Protein AF-A0A522QGP8-F1 (afdb_monomer)

pLDDT: mean 80.01, std 18.76, range [33.91, 97.69]

Secondary structure (DSSP, 8-state):
--EEEEPPPTT-----------S-----------TT-GGG-HHHHHHHHHHHHHHHTSTTS-SS--EEEE-TTS-EEEEESTT-----GGGHHHHHHHHHHHHH-TT-----EEEESS---TTS--SS-EEEE----TT--HHHHHHHHHHHHHTT--

Foldseek 3Di:
DKDKDWQDDPPDPDDDPDDPQPPDPPVPDPPLPPCPPCCNDPVNLVVVLVPVVCVVPPPPDDPPDWDWDAHSVGHTSDTDCPVDDDDCVCVVVVVVVVCCCNVQHPPDDWIWMWIAPDQADPQQDRPDDIDTDGPPHPPDDPVSVVVVVVVSVVSSHD

Structure (mmCIF, N/CA/C/O backbone):
data_AF-A0A522QGP8-F1
#
_entry.id   AF-A0A522QGP8-F1
#
loop_
_atom_site.group_PDB
_atom_site.id
_atom_site.type_symbol
_atom_site.label_atom_id
_atom_site.label_alt_id
_atom_site.label_comp_id
_atom_site.label_asym_id
_atom_site.label_entity_id
_atom_site.label_seq_id
_atom_site.pdbx_PDB_ins_code
_atom_site.Cartn_x
_atom_site.Cartn_y
_atom_site.Cartn_z
_atom_site.occupancy
_atom_site.B_iso_or_equiv
_atom_site.auth_seq_id
_atom_site.auth_comp_id
_atom_site.auth_asym_id
_atom_site.auth_atom_id
_atom_site.pdbx_PDB_model_num
ATOM 1 N N . MET A 1 1 ? -29.419 -5.448 19.542 1.00 40.88 1 MET A N 1
ATOM 2 C CA . MET A 1 1 ? -29.059 -4.161 18.906 1.00 40.88 1 MET A CA 1
ATOM 3 C C . MET A 1 1 ? -27.595 -3.907 19.232 1.00 40.88 1 MET A C 1
ATOM 5 O O . MET A 1 1 ? -27.290 -3.732 20.401 1.00 40.88 1 MET A O 1
ATOM 9 N N . LEU A 1 2 ? -26.689 -4.009 18.253 1.00 43.59 2 LEU A N 1
ATOM 10 C CA . LEU A 1 2 ? -25.253 -3.783 18.469 1.00 43.59 2 LEU A CA 1
ATOM 11 C C . LEU A 1 2 ? -24.997 -2.287 18.675 1.00 43.59 2 LEU A C 1
ATOM 13 O O . LEU A 1 2 ? -25.324 -1.483 17.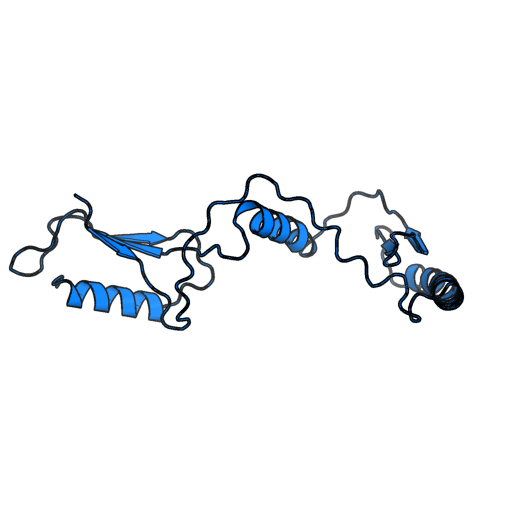802 1.00 43.59 2 LEU A O 1
ATOM 17 N N . VAL A 1 3 ? -24.404 -1.920 19.809 1.00 54.44 3 VAL A N 1
ATOM 18 C CA . VAL A 1 3 ? -23.896 -0.563 20.041 1.00 54.44 3 VAL A CA 1
ATOM 19 C C . VAL A 1 3 ? -22.439 -0.557 19.584 1.00 54.44 3 VAL A C 1
ATOM 21 O O . VAL A 1 3 ? -21.622 -1.326 20.089 1.00 54.44 3 VAL A O 1
ATOM 24 N N . GLY A 1 4 ? -22.123 0.248 18.568 1.00 47.12 4 GLY A N 1
ATOM 25 C CA . GLY A 1 4 ? -20.799 0.273 17.947 1.00 47.12 4 GLY A CA 1
ATOM 26 C C . GLY A 1 4 ? -20.123 1.629 18.081 1.00 47.12 4 GLY A C 1
ATOM 27 O O . GLY A 1 4 ? -20.712 2.655 17.741 1.00 47.12 4 GLY A O 1
ATOM 28 N N . PHE A 1 5 ? -18.862 1.623 18.506 1.00 49.91 5 PHE A N 1
ATOM 29 C CA . PHE A 1 5 ? -17.992 2.795 18.491 1.00 49.91 5 PHE A CA 1
ATOM 30 C C . PHE A 1 5 ? -16.934 2.620 17.397 1.00 49.91 5 PHE A C 1
ATOM 32 O O . PHE A 1 5 ? -16.242 1.601 17.329 1.00 49.91 5 PHE A O 1
ATOM 39 N N . ALA A 1 6 ? -16.802 3.608 16.512 1.00 51.88 6 ALA A N 1
ATOM 40 C CA . ALA A 1 6 ? -15.679 3.670 15.582 1.00 51.88 6 ALA A CA 1
ATOM 41 C C . ALA A 1 6 ? -14.478 4.298 16.294 1.00 51.88 6 ALA A C 1
ATOM 43 O O . ALA A 1 6 ? -14.598 5.397 16.844 1.00 51.88 6 ALA A O 1
ATOM 44 N N . LEU A 1 7 ? -13.325 3.628 16.266 1.00 50.38 7 LEU A N 1
ATOM 45 C CA . LEU A 1 7 ? -12.090 4.222 16.761 1.00 50.38 7 LEU A CA 1
ATOM 46 C C . LEU A 1 7 ? -11.641 5.296 15.776 1.00 50.38 7 LEU A C 1
ATOM 48 O O . LEU A 1 7 ? -11.506 5.049 14.576 1.00 50.38 7 LEU A O 1
ATOM 52 N N . ARG A 1 8 ? -11.476 6.521 16.281 1.00 51.91 8 ARG A N 1
ATOM 53 C CA . ARG A 1 8 ? -10.887 7.627 15.527 1.00 51.91 8 ARG A CA 1
ATOM 54 C C . ARG A 1 8 ? -9.412 7.714 15.875 1.00 51.91 8 ARG A C 1
ATOM 56 O O . ARG A 1 8 ? -9.079 7.856 17.047 1.00 51.91 8 ARG A O 1
ATOM 63 N N . HIS A 1 9 ? -8.576 7.704 14.840 1.00 44.34 9 HIS A N 1
ATOM 64 C CA . HIS A 1 9 ? -7.145 7.986 14.930 1.00 44.34 9 HIS A CA 1
ATOM 65 C C . HIS A 1 9 ? -6.884 9.258 15.738 1.00 44.34 9 HIS A C 1
ATOM 67 O O . HIS A 1 9 ? -7.394 10.332 15.405 1.00 44.34 9 HIS A O 1
ATOM 73 N N . VAL A 1 10 ? -6.055 9.140 16.775 1.00 46.12 10 VAL A N 1
ATOM 74 C CA . VAL A 1 10 ? -5.739 10.242 17.702 1.00 46.12 10 VAL A CA 1
ATOM 75 C C . VAL A 1 10 ? -4.913 11.347 17.019 1.00 46.12 10 VAL A C 1
ATOM 77 O O . VAL A 1 10 ? -4.910 12.489 17.475 1.00 46.12 10 VAL A O 1
ATOM 80 N N . ARG A 1 11 ? -4.254 11.053 15.884 1.00 43.62 11 ARG A N 1
ATOM 81 C CA . ARG A 1 11 ? -3.288 11.971 15.247 1.00 43.62 11 ARG A CA 1
ATOM 82 C C . ARG A 1 11 ? -3.790 12.793 14.054 1.00 43.62 11 ARG A C 1
ATOM 84 O O . ARG A 1 11 ? -3.134 13.773 13.718 1.00 43.62 11 ARG A O 1
ATOM 91 N N . HIS A 1 12 ? -4.940 12.493 13.438 1.00 40.22 12 HIS A N 1
ATOM 92 C CA . HIS A 1 12 ? -5.399 13.245 12.254 1.00 40.22 12 HIS A CA 1
ATOM 93 C C . HIS A 1 12 ? -6.906 13.553 12.266 1.00 40.22 12 HIS A C 1
ATOM 95 O O . HIS A 1 12 ? -7.758 12.678 12.119 1.00 40.22 12 HIS A O 1
ATOM 101 N N . ARG A 1 13 ? -7.249 14.845 12.397 1.00 43.69 13 ARG A N 1
ATOM 102 C CA . ARG A 1 13 ? -8.627 15.367 12.353 1.00 43.69 13 ARG A CA 1
ATOM 103 C C . ARG A 1 13 ? -9.141 15.559 10.922 1.00 43.69 13 ARG A C 1
ATOM 105 O O . ARG A 1 13 ? -9.332 16.702 10.535 1.00 43.69 13 ARG A O 1
ATOM 112 N N . HIS A 1 14 ? -9.446 14.529 10.137 1.00 40.59 14 HIS A N 1
ATOM 113 C CA . HIS A 1 14 ? -10.096 14.757 8.829 1.00 40.59 14 HIS A CA 1
ATOM 114 C C . HIS A 1 14 ? -11.329 13.868 8.649 1.00 40.59 14 HIS A C 1
ATOM 116 O O . HIS A 1 14 ? -11.250 12.750 8.154 1.00 40.59 14 HIS A O 1
ATOM 122 N N . ALA A 1 15 ? -12.488 14.388 9.068 1.00 33.91 15 ALA A N 1
ATOM 123 C CA . ALA A 1 15 ? -13.775 13.884 8.608 1.00 33.91 15 ALA A CA 1
ATOM 124 C C . ALA A 1 15 ? -14.012 14.441 7.199 1.00 33.91 15 ALA A C 1
ATOM 126 O O . ALA A 1 15 ? -14.402 15.595 7.050 1.00 33.91 15 ALA A O 1
ATOM 127 N N . VAL A 1 16 ? -13.734 13.635 6.177 1.00 39.84 16 VAL A N 1
ATOM 128 C CA . VAL A 1 16 ? -14.208 13.901 4.817 1.00 39.84 16 VAL A CA 1
ATOM 129 C C . VAL A 1 16 ? -15.464 13.048 4.625 1.00 39.84 16 VAL A C 1
ATOM 131 O O . VAL A 1 16 ? -15.397 11.840 4.866 1.00 39.84 16 VAL A O 1
ATOM 134 N N . PRO A 1 17 ? -16.624 13.630 4.274 1.00 34.56 17 PRO A N 1
ATOM 135 C CA . PRO A 1 17 ? -17.811 12.842 3.973 1.00 34.56 17 PRO A CA 1
ATOM 136 C C . PRO A 1 17 ? -17.529 11.925 2.778 1.00 34.56 17 PRO A C 1
ATOM 138 O O . PRO A 1 17 ? -16.937 12.352 1.785 1.00 34.56 17 PRO A O 1
ATOM 141 N N . ALA A 1 18 ? -17.954 10.665 2.880 1.00 37.16 18 ALA A N 1
ATOM 142 C CA . ALA A 1 18 ? -17.873 9.710 1.785 1.00 37.16 18 ALA A CA 1
ATOM 143 C C . ALA A 1 18 ? -18.659 10.255 0.581 1.00 37.16 18 ALA A C 1
ATOM 145 O O . ALA A 1 18 ? -19.879 10.404 0.645 1.00 37.16 18 ALA A O 1
ATOM 146 N N . ARG A 1 19 ? -17.960 10.587 -0.511 1.00 35.09 19 ARG A N 1
ATOM 147 C CA . ARG A 1 19 ? -18.600 10.834 -1.808 1.00 35.09 19 ARG A CA 1
ATOM 148 C C . ARG A 1 19 ? -18.910 9.476 -2.443 1.00 35.09 19 ARG A C 1
ATOM 150 O O . ARG A 1 19 ? -18.094 8.564 -2.307 1.00 35.09 19 ARG A O 1
ATOM 157 N N . PRO A 1 20 ? -20.056 9.319 -3.125 1.00 38.31 20 PRO A N 1
ATOM 158 C CA . PRO A 1 20 ? -20.323 8.108 -3.888 1.00 38.31 20 PRO A CA 1
ATOM 159 C C . PRO A 1 20 ? -19.196 7.895 -4.902 1.00 38.31 20 PRO A C 1
ATOM 161 O O . PRO A 1 20 ? -18.722 8.854 -5.517 1.00 38.31 20 PRO A O 1
ATOM 164 N N . ALA A 1 21 ? -18.765 6.642 -5.052 1.00 44.94 21 ALA A N 1
ATOM 165 C CA . ALA A 1 21 ? -17.830 6.250 -6.093 1.00 44.94 21 ALA A CA 1
ATOM 166 C C . ALA A 1 21 ? -18.429 6.663 -7.443 1.00 44.94 21 ALA A C 1
ATOM 168 O O . ALA A 1 21 ? -19.476 6.154 -7.846 1.00 44.94 21 ALA A O 1
ATOM 169 N N . ALA A 1 22 ? -17.808 7.634 -8.111 1.00 47.16 22 ALA A N 1
ATOM 170 C CA . ALA A 1 22 ? -18.202 7.997 -9.459 1.00 47.16 22 ALA A CA 1
ATOM 171 C C . ALA A 1 22 ? -17.976 6.770 -10.352 1.00 47.16 22 ALA A C 1
ATOM 173 O O . ALA A 1 22 ? -16.844 6.328 -10.550 1.00 47.16 22 ALA A O 1
ATOM 174 N N . ALA A 1 23 ? -19.068 6.194 -10.854 1.00 45.84 23 ALA A N 1
ATOM 175 C CA . ALA A 1 23 ? -19.027 5.174 -11.885 1.00 45.84 23 ALA A CA 1
ATOM 176 C C . ALA A 1 23 ? -18.465 5.820 -13.157 1.00 45.84 23 ALA A C 1
ATOM 178 O O . ALA A 1 23 ? -19.153 6.578 -13.836 1.00 45.84 23 ALA A O 1
ATOM 179 N N . GLY A 1 24 ? -17.185 5.570 -13.424 1.00 45.25 24 GLY A N 1
ATOM 180 C CA . GLY A 1 24 ? -16.480 6.113 -14.579 1.00 45.25 24 GLY A CA 1
ATOM 181 C C . GLY A 1 24 ? -15.141 6.717 -14.193 1.00 45.25 24 GLY A C 1
ATOM 182 O O . GLY A 1 24 ? -14.954 7.928 -14.267 1.00 45.25 24 GLY A O 1
ATOM 183 N N . PHE A 1 25 ? -14.179 5.875 -13.819 1.00 48.62 25 PHE A N 1
ATOM 184 C CA . PHE A 1 25 ? -12.790 6.306 -13.837 1.00 48.62 25 PHE A CA 1
ATOM 185 C C . PHE A 1 25 ? -12.310 6.240 -15.281 1.00 48.62 25 PHE A C 1
ATOM 187 O O . PHE A 1 25 ? -11.822 5.215 -15.754 1.00 48.62 25 PHE A O 1
ATOM 194 N N . ALA A 1 26 ? -12.445 7.360 -15.994 1.00 45.06 26 ALA A N 1
ATOM 195 C CA . ALA A 1 26 ? -11.478 7.638 -17.036 1.00 45.06 26 ALA A CA 1
ATOM 196 C C . ALA A 1 26 ? -10.115 7.561 -16.345 1.00 45.06 26 ALA A C 1
ATOM 198 O O . ALA A 1 26 ? -9.884 8.274 -15.364 1.00 45.06 26 ALA A O 1
ATOM 199 N N . LEU A 1 27 ? -9.234 6.672 -16.808 1.00 44.88 27 LEU A N 1
ATOM 200 C CA . LEU A 1 27 ? -7.813 6.827 -16.548 1.00 44.88 27 LEU A CA 1
ATOM 201 C C . LEU A 1 27 ? -7.485 8.217 -17.086 1.00 44.88 27 LEU A C 1
ATOM 203 O O . LEU A 1 27 ? -7.285 8.376 -18.290 1.00 44.88 27 LEU A O 1
ATOM 207 N N . ALA A 1 28 ? -7.526 9.238 -16.222 1.00 41.62 28 ALA A N 1
ATOM 208 C CA . ALA A 1 28 ? -6.930 10.518 -16.532 1.00 41.62 28 ALA A CA 1
ATOM 209 C C . ALA A 1 28 ? -5.537 10.133 -17.023 1.00 41.62 28 ALA A C 1
ATOM 211 O O . ALA A 1 28 ? -4.844 9.411 -16.292 1.00 41.62 28 ALA A O 1
ATOM 212 N N . PRO A 1 29 ? -5.213 10.423 -18.297 1.00 44.16 29 PRO A N 1
ATOM 213 C CA . PRO A 1 29 ? -4.054 9.840 -18.938 1.00 44.16 29 PRO A CA 1
ATOM 214 C C . PRO A 1 29 ? -2.895 10.093 -17.996 1.00 44.16 29 PRO A C 1
ATOM 216 O O . PRO A 1 29 ? -2.719 11.239 -17.574 1.00 44.16 29 PRO A O 1
ATOM 219 N N . TYR A 1 30 ? -2.211 9.006 -17.608 1.00 51.84 30 TYR A N 1
ATOM 220 C CA . TYR A 1 30 ? -0.919 9.018 -16.925 1.00 51.84 30 TYR A CA 1
ATOM 221 C C . TYR A 1 30 ? -0.265 10.352 -17.213 1.00 51.84 30 TYR A C 1
ATOM 223 O O . TYR A 1 30 ? -0.095 10.607 -18.406 1.00 51.84 30 TYR A O 1
ATOM 231 N N . VAL A 1 31 ? -0.056 11.207 -16.195 1.00 48.00 31 VAL A N 1
ATOM 232 C CA . VAL A 1 31 ? 0.387 12.597 -16.386 1.00 48.00 31 VAL A CA 1
ATOM 233 C C . VAL A 1 31 ? 1.497 12.565 -17.421 1.00 48.00 31 VAL A C 1
ATOM 235 O O . VAL A 1 31 ? 2.628 12.184 -17.117 1.00 48.00 31 VAL A O 1
ATOM 238 N N . ARG A 1 32 ? 1.150 12.862 -18.680 1.00 55.81 32 ARG A N 1
ATOM 239 C CA . ARG A 1 32 ? 2.134 12.904 -19.743 1.00 55.81 32 ARG A CA 1
ATOM 240 C C . ARG A 1 32 ? 2.912 14.125 -19.347 1.00 55.81 32 ARG A C 1
ATOM 242 O O . ARG A 1 32 ? 2.366 15.229 -19.383 1.00 55.81 32 ARG A O 1
ATOM 249 N N . GLY A 1 33 ? 4.126 13.906 -18.839 1.00 60.19 33 GLY A N 1
ATOM 250 C CA . GLY A 1 33 ? 5.041 14.999 -18.554 1.00 60.19 33 GLY A CA 1
ATOM 251 C C . GLY A 1 33 ? 4.980 15.942 -19.745 1.00 60.19 33 GLY A C 1
ATOM 252 O O . GLY A 1 33 ? 4.899 15.457 -20.875 1.00 60.19 33 GLY A O 1
ATOM 253 N N . ASN A 1 34 ? 4.883 17.245 -19.479 1.00 70.31 34 ASN A N 1
ATOM 254 C CA . ASN A 1 34 ? 4.629 18.243 -20.509 1.00 70.31 34 ASN A CA 1
ATOM 255 C C . ASN A 1 34 ? 5.521 17.951 -21.724 1.00 70.31 34 ASN A C 1
ATOM 257 O O . ASN A 1 34 ? 6.738 18.101 -21.651 1.00 70.31 34 ASN A O 1
ATOM 261 N N . VAL A 1 35 ? 4.919 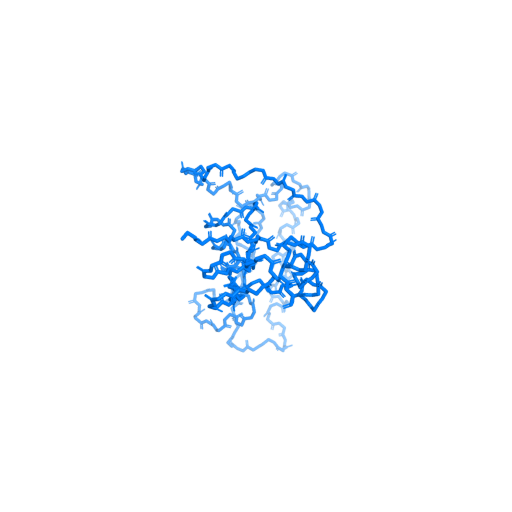17.470 -22.814 1.00 68.31 35 VAL A N 1
ATOM 262 C CA . VAL A 1 35 ? 5.664 17.032 -24.004 1.00 68.31 35 VAL A CA 1
ATOM 263 C C . VAL A 1 35 ? 6.362 18.207 -24.688 1.00 68.31 35 VAL A C 1
ATOM 265 O O . VAL A 1 35 ? 7.280 18.001 -25.473 1.00 68.31 35 VAL A O 1
ATOM 268 N N . SER A 1 36 ? 5.950 19.427 -24.340 1.00 72.88 36 SER A N 1
ATOM 269 C CA . SER A 1 36 ? 6.542 20.689 -24.765 1.00 72.88 36 SER A CA 1
ATOM 270 C C . SER A 1 36 ? 7.612 21.210 -23.796 1.00 72.88 36 SER A C 1
ATOM 272 O O . SER A 1 36 ? 8.129 22.304 -24.004 1.00 72.88 36 SER A O 1
ATOM 274 N N . ASP A 1 37 ? 7.942 20.484 -22.721 1.00 81.12 37 ASP A N 1
ATOM 275 C CA . ASP A 1 37 ? 9.036 20.859 -21.820 1.00 81.12 37 ASP A CA 1
ATOM 276 C C . ASP A 1 37 ? 10.381 20.739 -22.571 1.00 81.12 37 ASP A C 1
ATOM 278 O O . ASP A 1 37 ? 10.690 19.664 -23.097 1.00 81.12 37 ASP A O 1
ATOM 282 N N . PRO A 1 38 ? 11.203 21.809 -22.624 1.00 79.81 38 PRO A N 1
ATOM 283 C CA . PRO A 1 38 ? 12.476 21.824 -23.351 1.00 79.81 38 PRO A CA 1
ATOM 284 C C . PRO A 1 38 ? 13.450 20.709 -22.949 1.00 79.81 38 PRO A C 1
ATOM 286 O O . PRO A 1 38 ? 14.294 20.308 -23.757 1.00 79.81 38 PRO A O 1
ATOM 289 N N . ARG A 1 39 ? 13.317 20.161 -21.731 1.00 80.31 39 ARG A N 1
ATOM 290 C CA . ARG A 1 39 ? 14.096 19.003 -21.262 1.00 80.31 39 ARG A CA 1
ATOM 291 C C . ARG A 1 39 ? 13.858 17.744 -22.101 1.00 80.31 39 ARG A C 1
ATOM 293 O O . ARG A 1 39 ? 14.716 16.869 -22.127 1.00 80.31 39 ARG A O 1
ATOM 300 N N . TRP A 1 40 ? 12.735 17.666 -22.813 1.00 83.38 40 TRP A N 1
ATOM 301 C CA . TRP A 1 40 ? 12.375 16.563 -23.709 1.00 83.38 40 TRP A CA 1
ATOM 302 C C . TRP A 1 40 ? 12.500 16.938 -25.192 1.00 83.38 40 TRP A C 1
ATOM 304 O O . TRP A 1 40 ? 11.868 16.309 -26.040 1.00 83.38 40 TRP A O 1
ATOM 314 N N . SER A 1 41 ? 13.312 17.951 -25.525 1.00 86.69 41 SER A N 1
ATOM 315 C CA . SER A 1 41 ? 13.569 18.336 -26.918 1.00 86.69 41 SER A CA 1
ATOM 316 C C . SER A 1 41 ? 14.096 17.159 -27.761 1.00 86.69 41 SER A C 1
ATOM 318 O O . SER A 1 41 ? 14.746 16.252 -27.226 1.00 86.69 41 SER A O 1
ATOM 320 N N . PRO A 1 42 ? 13.896 17.164 -29.094 1.00 86.25 42 PRO A N 1
ATOM 321 C CA . PRO A 1 42 ? 14.425 16.116 -29.970 1.00 86.25 42 PRO A CA 1
ATOM 322 C C . PRO A 1 42 ? 15.931 15.870 -29.797 1.00 86.25 42 PRO A C 1
ATOM 324 O O . PRO A 1 42 ? 16.372 14.719 -29.806 1.00 86.25 42 PRO A O 1
ATOM 327 N N . ALA A 1 43 ? 16.706 16.937 -29.573 1.00 88.94 43 ALA A N 1
ATOM 328 C CA . ALA A 1 43 ? 18.136 16.858 -29.293 1.00 88.94 43 ALA A CA 1
ATOM 329 C C . ALA A 1 43 ? 18.423 16.141 -27.962 1.00 88.94 43 ALA A C 1
ATOM 331 O O . ALA A 1 43 ? 19.237 15.218 -27.935 1.00 88.94 43 ALA A O 1
ATOM 332 N N . ALA A 1 44 ? 17.708 16.491 -26.885 1.00 87.38 44 ALA A N 1
ATOM 333 C CA . ALA A 1 44 ? 17.845 15.836 -25.583 1.00 87.38 44 ALA A CA 1
ATOM 334 C C . ALA A 1 44 ? 17.471 14.345 -25.643 1.00 87.38 44 ALA A C 1
ATOM 336 O O . ALA A 1 44 ? 18.200 13.499 -25.128 1.00 87.38 44 ALA A O 1
ATOM 337 N N . LEU A 1 45 ? 16.384 13.991 -26.340 1.00 86.69 45 LEU A N 1
ATOM 338 C CA . LEU A 1 45 ? 15.994 12.590 -26.541 1.00 86.69 45 LEU A CA 1
ATOM 339 C C . LEU A 1 45 ? 17.024 11.818 -27.378 1.00 86.69 45 LEU A C 1
ATOM 341 O O . LEU A 1 45 ? 17.274 10.641 -27.117 1.00 86.69 45 LEU A O 1
ATOM 345 N N . SER A 1 46 ? 17.635 12.465 -28.375 1.00 87.12 46 SER A N 1
ATOM 346 C CA . SER A 1 46 ? 18.712 11.870 -29.174 1.00 87.12 46 SER A CA 1
ATOM 347 C C . SER A 1 46 ? 19.957 11.599 -28.334 1.00 87.12 46 SER A C 1
ATOM 349 O O . SER A 1 46 ? 20.523 10.509 -28.405 1.00 87.12 46 SER A O 1
ATOM 351 N N . GLN A 1 47 ? 20.346 12.557 -27.491 1.00 88.81 47 GLN A N 1
ATOM 352 C CA . GLN A 1 47 ? 21.457 12.391 -26.561 1.00 88.81 47 GLN A CA 1
ATOM 353 C C . GLN A 1 47 ? 21.171 11.282 -25.540 1.00 88.81 47 GLN A C 1
ATOM 355 O O . GLN A 1 47 ? 22.023 10.426 -25.313 1.00 88.81 47 GLN A O 1
ATOM 360 N N . ALA A 1 48 ? 19.957 11.233 -24.982 1.00 87.62 48 ALA A N 1
ATOM 361 C CA . ALA A 1 48 ? 19.544 10.175 -24.066 1.00 87.62 48 ALA A CA 1
ATOM 362 C C . ALA A 1 48 ? 19.664 8.787 -24.715 1.00 87.62 48 ALA A C 1
ATOM 364 O O . ALA A 1 48 ? 20.282 7.900 -24.134 1.00 87.62 48 ALA A O 1
ATOM 365 N N . ARG A 1 49 ? 19.159 8.601 -25.945 1.00 86.19 49 ARG A N 1
ATOM 366 C CA . ARG A 1 49 ? 19.295 7.328 -26.682 1.00 86.19 49 ARG A CA 1
ATOM 367 C C . ARG A 1 49 ? 20.750 6.882 -26.827 1.00 86.19 49 ARG A C 1
ATOM 369 O O . ARG A 1 49 ? 21.041 5.708 -26.609 1.00 86.19 49 ARG A O 1
ATOM 376 N N . ALA A 1 50 ? 21.652 7.810 -27.147 1.00 88.75 50 ALA A N 1
ATOM 377 C CA . ALA A 1 50 ? 23.076 7.512 -27.291 1.00 88.75 50 ALA A CA 1
ATOM 378 C C . ALA A 1 50 ? 23.728 7.060 -25.970 1.00 88.75 50 ALA A C 1
ATOM 380 O O . ALA A 1 50 ? 24.631 6.226 -25.987 1.00 88.75 50 ALA A O 1
ATOM 381 N N . LEU A 1 51 ? 23.257 7.572 -24.828 1.00 90.38 51 LEU A N 1
ATOM 382 C CA . LEU A 1 51 ? 23.811 7.264 -23.505 1.00 90.38 51 LEU A CA 1
ATOM 383 C C . LEU A 1 51 ? 23.187 6.026 -22.844 1.00 90.38 51 LEU A C 1
ATOM 385 O O . LEU A 1 51 ? 23.862 5.345 -22.074 1.00 90.38 51 LEU A O 1
ATOM 389 N N . ILE A 1 52 ? 21.920 5.705 -23.132 1.00 90.31 52 ILE A N 1
ATOM 390 C CA . ILE A 1 52 ? 21.215 4.602 -22.458 1.00 90.31 52 ILE A CA 1
ATOM 391 C C . ILE A 1 52 ? 21.831 3.245 -22.806 1.00 90.31 52 ILE A C 1
ATOM 393 O O . ILE A 1 52 ? 22.054 2.439 -21.906 1.00 90.31 52 ILE A O 1
ATOM 397 N N . ALA A 1 53 ? 22.115 2.974 -24.084 1.00 85.12 53 ALA A N 1
ATOM 398 C CA . ALA A 1 53 ? 22.586 1.652 -24.498 1.00 85.12 53 ALA A CA 1
ATOM 399 C C . ALA A 1 53 ? 23.939 1.256 -23.864 1.00 85.12 53 ALA A C 1
ATOM 401 O O . ALA A 1 53 ? 24.032 0.131 -23.368 1.00 85.12 53 ALA A O 1
ATOM 402 N N . PRO A 1 54 ? 24.964 2.130 -23.800 1.00 87.88 54 PRO A N 1
ATOM 403 C CA . PRO A 1 54 ? 26.196 1.840 -23.065 1.00 87.88 54 PRO A CA 1
ATOM 404 C C . PRO A 1 54 ? 25.968 1.553 -21.577 1.00 87.88 54 PRO A C 1
ATOM 406 O O . PRO A 1 54 ? 26.557 0.618 -21.047 1.00 87.88 54 PRO A O 1
ATOM 409 N N . LEU A 1 55 ? 25.086 2.305 -20.908 1.00 85.38 55 LEU A N 1
ATOM 410 C CA . LEU A 1 55 ? 24.783 2.112 -19.484 1.00 85.38 55 LEU A CA 1
ATOM 411 C C . LEU A 1 55 ? 24.009 0.812 -19.227 1.00 85.38 55 LEU A C 1
ATOM 413 O O . LEU A 1 55 ? 24.334 0.057 -18.315 1.00 85.38 55 LEU A O 1
ATOM 417 N N . ALA A 1 56 ? 23.003 0.523 -20.052 1.00 83.75 56 ALA A N 1
ATOM 418 C CA . ALA A 1 56 ? 22.162 -0.668 -19.939 1.00 83.75 56 ALA A CA 1
ATOM 419 C C . ALA A 1 56 ? 22.911 -1.975 -20.255 1.00 83.75 56 ALA A C 1
ATOM 421 O O . ALA A 1 56 ? 22.499 -3.052 -19.808 1.00 83.75 56 ALA A O 1
ATOM 422 N N . ASN A 1 57 ? 24.003 -1.873 -21.017 1.00 81.12 57 ASN A N 1
ATOM 423 C CA . ASN A 1 57 ? 24.882 -2.980 -21.384 1.00 81.12 57 ASN A CA 1
ATOM 424 C C . ASN A 1 57 ? 26.225 -2.968 -20.632 1.00 81.12 57 ASN A C 1
ATOM 426 O O . ASN A 1 57 ? 27.065 -3.830 -20.898 1.00 81.12 57 ASN A O 1
ATOM 430 N N . ALA A 1 58 ? 26.450 -2.019 -19.717 1.00 81.00 58 ALA A N 1
ATOM 431 C CA . ALA A 1 58 ? 27.672 -1.970 -18.925 1.00 81.00 58 ALA A CA 1
ATOM 432 C C . ALA A 1 58 ? 27.832 -3.263 -18.106 1.00 81.00 58 ALA A C 1
ATOM 434 O O . ALA A 1 58 ? 26.853 -3.867 -17.651 1.00 81.00 58 ALA A O 1
ATOM 435 N N . GLY A 1 59 ? 29.082 -3.699 -17.923 1.00 75.12 59 GLY A N 1
ATOM 436 C CA . GLY A 1 59 ? 29.394 -4.880 -17.120 1.00 75.12 59 GLY A CA 1
ATOM 437 C C . GLY A 1 59 ? 28.792 -4.758 -15.716 1.00 75.12 59 GLY A C 1
ATOM 438 O O . GLY A 1 59 ? 29.007 -3.759 -15.039 1.00 75.12 59 GLY A O 1
ATOM 439 N N . GLY A 1 60 ? 28.014 -5.762 -15.297 1.00 74.12 60 GLY A N 1
ATOM 440 C CA . GLY A 1 60 ? 27.372 -5.809 -13.975 1.00 74.12 60 GLY A CA 1
ATOM 441 C C . GLY A 1 60 ? 25.858 -6.039 -13.999 1.00 74.12 60 GLY A C 1
ATOM 442 O O . GLY A 1 60 ? 25.306 -6.534 -13.020 1.00 74.12 60 GLY A O 1
ATOM 443 N N . MET A 1 61 ? 25.177 -5.769 -15.117 1.00 76.44 61 MET A N 1
ATOM 444 C CA . MET A 1 61 ? 23.757 -6.113 -15.267 1.00 76.44 61 MET A CA 1
ATOM 445 C C . MET A 1 61 ? 23.570 -7.627 -15.491 1.00 76.44 61 MET A C 1
ATOM 447 O O . MET A 1 61 ? 24.172 -8.187 -16.414 1.00 76.44 61 MET A O 1
ATOM 451 N N . PRO A 1 62 ? 22.699 -8.313 -14.723 1.00 80.94 62 PRO A N 1
ATOM 452 C CA . PRO A 1 62 ? 22.383 -9.716 -14.967 1.00 80.94 62 PRO A CA 1
ATOM 453 C C . PRO A 1 62 ? 21.867 -9.959 -16.391 1.00 80.94 62 PRO A C 1
ATOM 455 O O . PRO A 1 62 ? 21.148 -9.146 -16.978 1.00 80.94 62 PRO A O 1
ATOM 458 N N . ARG A 1 63 ? 22.169 -11.133 -16.959 1.00 76.50 63 ARG A N 1
ATOM 459 C CA . ARG A 1 63 ? 21.651 -11.521 -18.286 1.00 76.50 63 ARG A CA 1
ATOM 460 C C . ARG A 1 63 ? 20.117 -11.566 -18.325 1.00 76.50 63 ARG A C 1
ATOM 462 O O . ARG A 1 63 ? 19.530 -11.190 -19.337 1.00 76.50 63 ARG A O 1
ATOM 469 N N . LYS A 1 64 ? 19.486 -11.957 -17.212 1.00 84.62 64 LYS A N 1
ATOM 470 C CA . LYS A 1 64 ? 18.029 -11.965 -17.000 1.00 84.62 64 LYS A CA 1
ATOM 471 C C . LYS A 1 64 ? 17.533 -10.628 -16.430 1.00 84.62 64 LYS A C 1
ATOM 473 O O . LYS A 1 64 ? 17.003 -10.583 -15.326 1.00 84.62 64 LYS A O 1
ATOM 478 N N . SER A 1 65 ? 17.737 -9.539 -17.162 1.00 88.31 65 SER A N 1
ATOM 479 C CA . SER A 1 65 ? 17.199 -8.216 -16.823 1.00 88.31 65 SER A CA 1
ATOM 480 C C . SER A 1 65 ? 16.298 -7.711 -17.944 1.00 88.31 65 SER A C 1
ATOM 482 O O . SER A 1 65 ? 16.659 -7.847 -19.115 1.00 88.31 65 SER A O 1
ATOM 484 N N . GLY A 1 66 ? 15.168 -7.111 -17.580 1.00 91.06 66 GLY A N 1
ATOM 485 C CA . GLY A 1 66 ? 14.275 -6.380 -18.477 1.00 91.06 66 GLY A CA 1
ATOM 486 C C . GLY A 1 66 ? 14.464 -4.883 -18.266 1.00 91.06 66 GLY A C 1
ATOM 487 O O . GLY A 1 66 ? 14.451 -4.424 -17.126 1.00 91.06 66 GLY A O 1
ATOM 488 N N . ILE A 1 67 ? 14.689 -4.135 -19.342 1.00 91.56 67 ILE A N 1
ATOM 489 C CA . ILE A 1 67 ? 14.901 -2.686 -19.305 1.00 91.56 67 ILE A CA 1
ATOM 490 C C . ILE A 1 67 ? 14.011 -2.067 -20.372 1.00 91.56 67 ILE A C 1
ATOM 492 O O . ILE A 1 67 ? 14.073 -2.473 -21.529 1.00 91.56 67 ILE A O 1
ATOM 496 N N . VAL A 1 68 ? 13.215 -1.075 -19.986 1.00 92.81 68 VAL A N 1
ATOM 497 C CA . VAL A 1 68 ? 12.464 -0.215 -20.904 1.00 92.81 68 VAL A CA 1
ATOM 498 C C . VAL A 1 68 ? 12.657 1.218 -20.437 1.00 92.81 68 VAL A C 1
ATOM 500 O O . VAL A 1 68 ? 12.428 1.528 -19.269 1.00 92.81 68 VAL A O 1
ATOM 503 N N . VAL A 1 69 ? 13.089 2.091 -21.343 1.00 91.00 69 VAL A N 1
ATOM 504 C CA . VAL A 1 69 ? 13.186 3.533 -21.099 1.00 91.00 69 VAL A CA 1
ATOM 505 C C . VAL A 1 69 ? 12.267 4.233 -22.083 1.00 91.00 69 VAL A C 1
ATOM 507 O O . VAL A 1 69 ? 12.380 4.028 -23.290 1.00 91.00 69 VAL A O 1
ATOM 510 N N . MET A 1 70 ? 11.357 5.057 -21.572 1.00 88.81 70 MET A N 1
ATOM 511 C CA . MET A 1 70 ? 10.317 5.719 -22.354 1.00 88.81 70 MET A CA 1
ATOM 512 C C . MET A 1 70 ? 10.304 7.219 -22.056 1.00 88.81 70 MET A C 1
ATOM 514 O O . MET A 1 70 ? 10.463 7.634 -20.909 1.00 88.81 70 MET A O 1
ATOM 518 N N . ALA A 1 71 ? 10.119 8.033 -23.092 1.00 84.69 71 ALA A N 1
ATOM 519 C CA . ALA A 1 71 ? 9.911 9.469 -22.971 1.00 84.69 71 ALA A CA 1
ATOM 520 C C . ALA A 1 71 ? 8.470 9.792 -22.520 1.00 84.69 71 ALA A C 1
ATOM 522 O O . ALA A 1 71 ? 7.567 8.974 -22.706 1.00 84.69 71 ALA A O 1
ATOM 523 N N . PRO A 1 72 ? 8.192 11.000 -21.991 1.00 80.88 72 PRO A N 1
ATOM 524 C CA . PRO A 1 72 ? 6.847 11.364 -21.523 1.00 80.88 72 PRO A CA 1
ATOM 525 C C . PRO A 1 72 ? 5.752 11.334 -22.597 1.00 80.88 72 PRO A C 1
ATOM 527 O O . PRO A 1 72 ? 4.572 11.203 -22.279 1.00 80.88 72 PRO A O 1
ATOM 530 N N . ASN A 1 73 ? 6.132 11.445 -23.872 1.00 78.44 73 ASN A N 1
ATOM 531 C CA . ASN A 1 73 ? 5.223 11.312 -25.011 1.00 78.44 73 ASN A CA 1
ATOM 532 C C . ASN A 1 73 ? 4.879 9.846 -25.353 1.00 78.44 73 ASN A C 1
ATOM 534 O O . ASN A 1 73 ? 4.073 9.617 -26.252 1.00 78.44 73 ASN A O 1
ATOM 538 N N . GLY A 1 74 ? 5.462 8.868 -24.652 1.00 82.88 74 GLY A N 1
ATOM 539 C CA . GLY A 1 74 ? 5.280 7.436 -24.894 1.00 82.88 74 GLY A CA 1
ATOM 540 C C . GLY A 1 74 ? 6.315 6.813 -25.837 1.00 82.88 74 GLY A C 1
ATOM 541 O O . GLY A 1 74 ? 6.286 5.605 -26.060 1.00 82.88 74 GLY A O 1
ATOM 542 N N . GLN A 1 75 ? 7.244 7.598 -26.393 1.00 84.75 75 GLN A N 1
ATOM 543 C CA . GLN A 1 75 ? 8.281 7.073 -27.278 1.00 84.75 75 GLN A CA 1
ATOM 544 C C . GLN A 1 75 ? 9.263 6.196 -26.494 1.00 84.75 75 GLN A C 1
ATOM 546 O O . GLN A 1 75 ? 9.914 6.668 -25.560 1.00 84.75 75 GLN A O 1
ATOM 551 N N . VAL A 1 76 ? 9.428 4.939 -26.908 1.00 89.38 76 VAL A N 1
ATOM 552 C CA . VAL A 1 76 ? 10.481 4.062 -26.381 1.00 89.38 76 VAL A CA 1
ATOM 553 C C . VAL A 1 76 ? 11.839 4.565 -26.871 1.00 89.38 76 VAL A C 1
ATOM 555 O O . VAL A 1 76 ? 12.064 4.756 -28.065 1.00 89.38 76 VAL A O 1
ATOM 558 N N . LEU A 1 77 ? 12.741 4.823 -25.929 1.00 89.69 77 LEU A N 1
ATOM 559 C CA . LEU A 1 77 ? 14.111 5.268 -26.182 1.00 89.69 77 LEU A CA 1
ATOM 560 C C . LEU A 1 77 ? 15.092 4.092 -26.180 1.00 89.69 77 LEU A C 1
ATOM 562 O O . LEU A 1 77 ? 16.107 4.147 -26.868 1.00 89.69 77 LEU A O 1
ATOM 566 N N . TYR A 1 78 ? 14.799 3.047 -25.407 1.00 91.25 78 TYR A N 1
ATOM 567 C CA . TYR A 1 78 ? 15.602 1.833 -25.334 1.00 91.25 78 TYR A CA 1
ATOM 568 C C . TYR A 1 78 ? 14.780 0.686 -24.753 1.00 91.25 78 TYR A C 1
ATOM 570 O O . TYR A 1 78 ? 13.989 0.892 -23.829 1.00 91.25 78 TYR A O 1
ATOM 578 N N . GLU A 1 79 ? 15.038 -0.524 -25.237 1.00 92.44 79 GLU A N 1
ATOM 579 C CA . GLU A 1 79 ? 14.466 -1.747 -24.696 1.00 92.44 79 GLU A CA 1
ATOM 580 C C . GLU A 1 79 ? 15.470 -2.905 -24.718 1.00 92.44 79 GLU A C 1
ATOM 582 O O . GLU A 1 79 ? 16.274 -3.054 -25.637 1.00 92.44 79 GLU A O 1
ATOM 587 N N . ARG A 1 80 ? 15.415 -3.746 -23.685 1.00 89.75 80 ARG A N 1
ATOM 588 C CA . ARG A 1 80 ? 16.140 -5.016 -23.594 1.00 89.75 80 ARG A CA 1
ATOM 589 C C . ARG A 1 80 ? 15.270 -6.005 -22.835 1.00 89.75 80 ARG A C 1
ATOM 591 O O . ARG A 1 80 ? 14.895 -5.729 -21.700 1.00 89.75 80 ARG A O 1
ATOM 598 N N . ASN A 1 81 ? 14.969 -7.155 -23.441 1.00 91.94 81 ASN A N 1
ATOM 599 C CA . ASN A 1 81 ? 14.101 -8.192 -22.863 1.00 91.94 81 ASN A CA 1
ATOM 600 C C . ASN A 1 81 ? 12.747 -7.648 -22.348 1.00 91.94 81 ASN A C 1
ATOM 602 O O . ASN A 1 81 ? 12.267 -8.095 -21.308 1.00 91.94 81 ASN A O 1
ATOM 606 N N . ALA A 1 82 ? 12.144 -6.672 -23.037 1.00 92.38 82 ALA A N 1
ATOM 607 C CA . ALA A 1 82 ? 10.947 -5.971 -22.557 1.00 92.38 82 ALA A CA 1
ATOM 608 C C . ALA A 1 82 ? 9.754 -6.906 -22.284 1.00 92.38 82 ALA A C 1
ATOM 610 O O . ALA A 1 82 ? 9.007 -6.691 -21.335 1.00 92.38 82 ALA A O 1
ATOM 611 N N . SER A 1 83 ? 9.617 -7.973 -23.074 1.00 93.31 83 SER A N 1
ATOM 612 C CA . SER A 1 83 ? 8.537 -8.962 -22.947 1.00 93.31 83 SER A CA 1
ATOM 613 C C . SER A 1 83 ? 8.900 -10.169 -22.075 1.00 93.31 83 SER A C 1
ATOM 615 O O . SER A 1 83 ? 8.139 -11.134 -22.014 1.00 93.31 83 SER A O 1
ATOM 617 N N . ALA A 1 84 ? 10.075 -10.174 -21.437 1.00 93.12 84 ALA A N 1
ATOM 618 C CA . ALA A 1 84 ? 10.484 -11.287 -20.590 1.00 93.12 84 ALA A CA 1
ATOM 619 C C . ALA A 1 84 ? 9.704 -11.287 -19.269 1.00 93.12 84 ALA A C 1
ATOM 621 O O . ALA A 1 84 ? 9.582 -10.261 -18.600 1.00 93.12 84 ALA A O 1
ATOM 622 N N . LEU A 1 85 ? 9.234 -12.464 -18.856 1.00 92.81 85 LEU A N 1
ATOM 623 C CA . LEU A 1 85 ? 8.629 -12.643 -17.540 1.00 92.81 85 LEU A CA 1
ATOM 624 C C . LEU A 1 85 ? 9.716 -12.598 -16.463 1.00 92.81 85 LEU A C 1
ATOM 626 O O . LEU A 1 85 ? 10.670 -13.379 -16.483 1.00 92.81 85 LEU A O 1
ATOM 630 N N . LEU A 1 86 ? 9.557 -11.678 -15.515 1.00 92.25 86 LEU A N 1
ATOM 631 C CA . LEU A 1 86 ? 10.476 -11.454 -14.403 1.00 92.25 86 LEU A CA 1
ATOM 632 C C . LEU A 1 86 ? 9.696 -11.408 -13.091 1.00 92.25 86 LEU A C 1
ATOM 634 O O . LEU A 1 86 ? 8.517 -11.057 -13.068 1.00 92.25 86 LEU A O 1
ATOM 638 N N . VAL A 1 87 ? 10.368 -11.727 -11.986 1.00 93.62 87 VAL A N 1
ATOM 639 C CA . VAL A 1 87 ? 9.800 -11.534 -10.648 1.00 93.62 87 VAL A CA 1
ATOM 640 C C . VAL A 1 87 ? 9.875 -10.037 -10.314 1.00 93.62 87 VAL A C 1
ATOM 642 O O . VAL A 1 87 ? 10.982 -9.507 -10.219 1.00 93.62 87 VAL A O 1
ATOM 645 N N . PRO A 1 88 ? 8.743 -9.335 -10.118 1.00 93.31 88 PRO A N 1
ATOM 646 C CA . PRO A 1 88 ? 8.737 -7.878 -9.938 1.00 93.31 88 PRO A CA 1
ATOM 647 C C . PRO A 1 88 ? 9.302 -7.425 -8.580 1.00 93.31 88 PRO A C 1
ATOM 649 O O . PRO A 1 88 ? 9.656 -6.258 -8.401 1.00 93.31 88 PRO A O 1
ATOM 652 N N . ALA A 1 89 ? 9.387 -8.328 -7.598 1.00 94.19 89 ALA A N 1
ATOM 653 C CA . ALA A 1 89 ? 9.700 -7.990 -6.211 1.00 94.19 89 ALA A CA 1
ATOM 654 C C . ALA A 1 89 ? 8.815 -6.820 -5.722 1.00 94.19 89 ALA A C 1
ATOM 656 O O . ALA A 1 89 ? 7.604 -6.809 -5.950 1.00 94.19 89 ALA A O 1
ATOM 657 N N . SER A 1 90 ? 9.391 -5.815 -5.058 1.00 97.38 90 SER A N 1
ATOM 658 C CA . SER A 1 90 ? 8.622 -4.684 -4.523 1.00 97.38 90 SER A CA 1
ATOM 659 C C . SER A 1 90 ? 8.008 -3.764 -5.583 1.00 97.38 90 SER A C 1
ATOM 661 O O . SER A 1 90 ? 7.134 -2.985 -5.210 1.00 97.38 90 SER A O 1
ATOM 663 N N . THR A 1 91 ? 8.360 -3.857 -6.874 1.00 95.75 91 THR A N 1
ATOM 664 C CA . THR A 1 91 ? 7.661 -3.070 -7.914 1.00 95.75 91 THR A CA 1
ATOM 665 C C . THR A 1 91 ? 6.208 -3.519 -8.091 1.00 95.75 91 THR A C 1
ATOM 667 O O . THR A 1 91 ? 5.373 -2.719 -8.506 1.00 95.75 91 THR A O 1
ATOM 670 N N . MET A 1 92 ? 5.858 -4.732 -7.635 1.00 97.69 92 MET A N 1
ATOM 671 C CA . MET A 1 92 ? 4.473 -5.209 -7.523 1.00 97.69 92 MET A CA 1
ATOM 672 C C . MET A 1 92 ? 3.583 -4.259 -6.704 1.00 97.69 92 MET A C 1
ATOM 674 O O . MET A 1 92 ? 2.378 -4.171 -6.941 1.00 97.69 92 MET A O 1
ATOM 678 N N . LYS A 1 93 ? 4.169 -3.497 -5.768 1.00 97.00 93 LYS A N 1
ATOM 679 C CA . LYS A 1 93 ? 3.445 -2.493 -4.977 1.00 97.00 93 LYS A CA 1
ATOM 680 C C . LYS A 1 93 ? 2.820 -1.400 -5.843 1.00 97.00 93 LYS A C 1
ATOM 682 O O . LYS A 1 93 ? 1.804 -0.854 -5.433 1.00 97.00 93 LYS A O 1
ATOM 687 N N . LEU A 1 94 ? 3.371 -1.106 -7.027 1.00 96.50 94 LEU A N 1
ATOM 688 C CA . LEU A 1 94 ? 2.758 -0.161 -7.965 1.00 96.50 94 LEU A CA 1
ATOM 689 C C . LEU A 1 94 ? 1.399 -0.681 -8.445 1.00 96.50 94 LEU A C 1
ATOM 691 O O . LEU A 1 94 ? 0.415 0.043 -8.366 1.00 96.50 94 LEU A O 1
ATOM 695 N N . LEU A 1 95 ? 1.319 -1.953 -8.851 1.00 95.75 95 LEU A N 1
ATOM 696 C CA . LEU A 1 95 ? 0.066 -2.566 -9.305 1.00 95.75 95 LEU A CA 1
ATOM 697 C C . LEU A 1 95 ? -0.971 -2.644 -8.182 1.00 95.75 95 LEU A C 1
ATOM 699 O O . LEU A 1 95 ? -2.112 -2.228 -8.367 1.00 95.75 95 LEU A O 1
ATOM 703 N N . VAL A 1 96 ? -0.568 -3.131 -7.004 1.00 95.50 96 VAL A N 1
ATOM 704 C CA . VAL A 1 96 ? -1.468 -3.237 -5.843 1.00 95.50 96 VAL A CA 1
ATOM 705 C C . VAL A 1 96 ? -1.929 -1.854 -5.379 1.00 95.50 96 VAL A C 1
ATOM 707 O O . VAL A 1 96 ? -3.111 -1.661 -5.110 1.00 95.50 96 VAL A O 1
ATOM 710 N N . GLY A 1 97 ? -1.019 -0.878 -5.330 1.00 94.31 97 GLY A N 1
ATOM 711 C CA . GLY A 1 97 ? -1.327 0.500 -4.956 1.00 94.31 97 GLY A CA 1
ATOM 712 C C . GLY A 1 97 ? -2.289 1.167 -5.935 1.00 94.31 97 GLY A C 1
ATOM 713 O O . GLY A 1 97 ? -3.262 1.774 -5.502 1.00 94.31 97 GLY A O 1
ATOM 714 N N . SER A 1 98 ? -2.078 1.001 -7.245 1.00 95.06 98 SER A N 1
ATOM 715 C CA . SER A 1 98 ? -3.012 1.490 -8.263 1.00 95.06 98 SER A CA 1
ATOM 716 C C . SER A 1 98 ? -4.380 0.820 -8.148 1.00 95.06 98 SER A C 1
ATOM 718 O O . SER A 1 98 ? -5.390 1.516 -8.169 1.00 95.06 98 SER A O 1
ATOM 720 N N . ALA A 1 99 ? -4.433 -0.503 -7.971 1.00 95.12 99 ALA A N 1
ATOM 721 C CA . ALA A 1 99 ? -5.693 -1.223 -7.796 1.00 95.12 99 ALA A CA 1
ATOM 722 C C . ALA 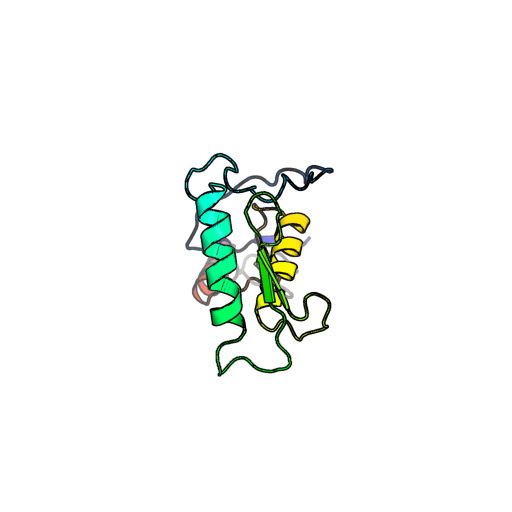A 1 99 ? -6.455 -0.749 -6.548 1.00 95.12 99 ALA A C 1
ATOM 724 O O . ALA A 1 99 ? -7.658 -0.512 -6.619 1.00 95.12 99 ALA A O 1
ATOM 725 N N . ALA A 1 100 ? -5.757 -0.542 -5.427 1.00 92.81 100 ALA A N 1
ATOM 726 C CA . ALA A 1 100 ? -6.352 0.001 -4.211 1.00 92.81 100 ALA A CA 1
ATOM 727 C C . ALA A 1 100 ? -6.833 1.447 -4.408 1.00 92.81 100 ALA A C 1
ATOM 729 O O . ALA A 1 100 ? -7.955 1.769 -4.034 1.00 92.81 100 ALA A O 1
ATOM 730 N N . PHE A 1 101 ? -6.024 2.304 -5.036 1.00 92.50 101 PHE A N 1
ATOM 731 C CA . PHE A 1 101 ? -6.372 3.703 -5.281 1.00 92.50 101 PHE A CA 1
ATOM 732 C C . PHE A 1 101 ? -7.603 3.840 -6.185 1.00 92.50 101 PHE A C 1
ATOM 734 O O . PHE A 1 101 ? -8.537 4.556 -5.839 1.00 92.50 101 PHE A O 1
ATOM 741 N N . PHE A 1 102 ? -7.640 3.125 -7.314 1.00 90.19 102 PHE A N 1
ATOM 742 C CA . PHE A 1 102 ? -8.783 3.163 -8.231 1.00 90.19 102 PHE A CA 1
ATOM 743 C C . PHE A 1 102 ? -10.010 2.421 -7.686 1.00 90.19 102 PHE A C 1
ATOM 745 O O . PHE A 1 102 ? -11.133 2.821 -7.977 1.00 90.19 102 PHE A O 1
ATOM 752 N N . GLY A 1 103 ? -9.815 1.355 -6.905 1.00 92.94 103 GLY A N 1
ATOM 753 C CA . GLY A 1 103 ? -10.911 0.563 -6.345 1.00 92.94 103 GLY A CA 1
ATOM 754 C C . GLY A 1 103 ? -11.577 1.198 -5.122 1.00 92.94 103 GLY A C 1
ATOM 755 O O . GLY A 1 103 ? -12.790 1.099 -4.969 1.00 92.94 103 GLY A O 1
ATOM 756 N N . LEU A 1 104 ? -10.799 1.845 -4.251 1.00 92.75 104 LEU A N 1
ATOM 757 C CA . LEU A 1 104 ? -11.281 2.406 -2.983 1.00 92.75 104 LEU A CA 1
ATOM 758 C C . LEU A 1 104 ? -11.456 3.932 -3.032 1.00 92.75 104 LEU A C 1
ATOM 760 O O . LEU A 1 104 ? -12.260 4.482 -2.278 1.00 92.75 104 LEU A O 1
ATOM 764 N N . GLY A 1 105 ? -10.727 4.614 -3.917 1.00 89.81 105 GLY A N 1
ATOM 765 C CA . GLY A 1 105 ? -10.639 6.071 -3.971 1.00 89.81 105 GLY A CA 1
ATOM 766 C C . GLY A 1 105 ? -9.578 6.651 -3.028 1.00 89.81 105 GLY A C 1
ATOM 767 O O . GLY A 1 105 ? -9.111 6.009 -2.086 1.00 89.81 105 GLY A O 1
ATOM 768 N N . ASP A 1 106 ? -9.210 7.909 -3.266 1.00 90.38 106 ASP A N 1
ATOM 769 C CA . ASP A 1 106 ? -8.205 8.664 -2.498 1.00 90.38 106 ASP A CA 1
ATOM 770 C C . ASP A 1 106 ? -8.640 8.985 -1.051 1.00 90.38 106 ASP A C 1
ATOM 772 O O . ASP A 1 106 ? -7.820 9.125 -0.135 1.00 90.38 106 ASP A O 1
ATOM 776 N N . GLY A 1 107 ? -9.951 9.074 -0.834 1.00 89.75 107 GLY A N 1
ATOM 777 C CA . GLY A 1 107 ? -10.571 9.349 0.456 1.00 89.75 107 GLY A CA 1
ATOM 778 C C . GLY A 1 107 ? -10.781 8.126 1.348 1.00 89.75 107 GLY A C 1
ATOM 779 O O . GLY A 1 107 ? -11.218 8.302 2.486 1.00 89.75 107 GLY A O 1
ATOM 780 N N . TYR A 1 108 ? -10.496 6.905 0.881 1.00 92.38 108 TYR A N 1
ATOM 781 C CA . TYR A 1 108 ? -10.781 5.704 1.665 1.00 92.38 108 TYR A CA 1
ATOM 782 C C . TYR A 1 108 ? -9.965 5.656 2.960 1.00 92.38 108 TYR A C 1
ATOM 784 O O . TYR A 1 108 ? -8.794 6.051 3.014 1.00 92.38 108 TYR A O 1
ATOM 792 N N . ARG A 1 109 ? -10.593 5.166 4.029 1.00 89.12 109 ARG A N 1
ATOM 793 C CA . ARG A 1 109 ? -9.969 4.969 5.336 1.00 89.12 109 ARG A CA 1
ATOM 794 C C . ARG A 1 109 ? -10.325 3.586 5.850 1.00 89.12 109 ARG A C 1
ATOM 796 O O . ARG A 1 109 ? -11.482 3.177 5.801 1.00 89.12 109 ARG A O 1
ATOM 803 N N . LEU A 1 110 ? -9.317 2.888 6.355 1.00 91.50 110 LEU A N 1
ATOM 804 C CA . LEU A 1 110 ? -9.523 1.659 7.103 1.00 91.50 110 LEU A CA 1
ATOM 805 C C . LEU A 1 110 ? -10.091 2.018 8.479 1.00 91.50 110 LEU A C 1
ATOM 807 O O . LEU A 1 110 ? -9.798 3.074 9.042 1.00 91.50 110 LEU A O 1
ATOM 811 N N . HIS A 1 111 ? -10.952 1.150 8.992 1.00 88.00 111 HIS A N 1
ATOM 812 C CA . HIS A 1 111 ? -11.647 1.354 10.255 1.00 88.00 111 HIS A CA 1
ATOM 813 C C . HIS A 1 111 ? -11.408 0.178 11.193 1.00 88.00 111 HIS A C 1
ATOM 815 O O . HIS A 1 111 ? -11.616 -0.980 10.822 1.00 88.00 111 HIS A O 1
ATOM 821 N N . THR A 1 112 ? -11.061 0.492 12.434 1.00 90.25 112 THR A N 1
ATOM 822 C CA . THR A 1 112 ? -11.091 -0.456 13.547 1.00 90.25 112 THR A CA 1
ATOM 823 C C . THR A 1 112 ? -12.243 -0.058 14.463 1.00 90.25 112 THR A C 1
ATOM 825 O O . THR A 1 112 ? -12.408 1.115 14.808 1.00 90.25 112 THR A O 1
ATOM 828 N N . ARG A 1 113 ? -13.111 -1.013 14.793 1.00 87.94 113 ARG A N 1
ATOM 829 C CA . ARG A 1 113 ? -14.348 -0.775 15.548 1.00 87.94 113 ARG A CA 1
ATOM 830 C C . ARG A 1 113 ? -14.350 -1.569 16.834 1.00 87.94 113 ARG A C 1
ATOM 832 O O . ARG A 1 113 ? -13.785 -2.653 16.893 1.00 87.94 113 ARG A O 1
ATOM 839 N N . LEU A 1 114 ? -15.048 -1.039 17.822 1.00 89.12 114 LEU A N 1
ATOM 840 C CA . LEU A 1 114 ? -15.288 -1.696 19.090 1.00 89.12 114 LEU A CA 1
ATOM 841 C C . LEU A 1 114 ? -16.787 -1.927 19.227 1.00 89.12 114 LEU A C 1
ATOM 843 O O . LEU A 1 114 ? -17.580 -0.987 19.113 1.00 89.12 114 LEU A O 1
ATOM 847 N N . LEU A 1 115 ? -17.164 -3.188 19.382 1.00 88.19 115 LEU A N 1
ATOM 848 C CA . LEU A 1 115 ? -18.546 -3.645 19.365 1.00 88.19 115 LEU A CA 1
ATOM 849 C C . LEU A 1 115 ? -18.865 -4.332 20.685 1.00 88.19 115 LE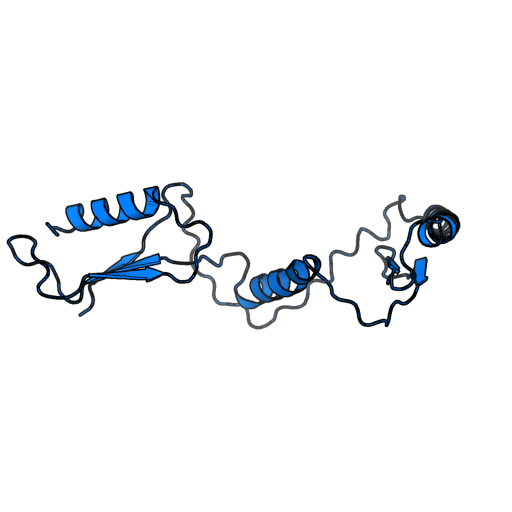U A C 1
ATOM 851 O O . LEU A 1 115 ? -18.067 -5.138 21.150 1.00 88.19 115 LEU A O 1
ATOM 855 N N . ALA A 1 116 ? -20.034 -4.046 21.247 1.00 89.06 116 ALA A N 1
ATOM 856 C CA . ALA A 1 116 ? -20.578 -4.781 22.382 1.00 89.06 116 ALA A CA 1
ATOM 857 C C . ALA A 1 116 ? -21.857 -5.516 21.958 1.00 89.06 116 ALA A C 1
ATOM 859 O O . ALA A 1 116 ? -22.686 -4.958 21.226 1.00 89.06 116 ALA A O 1
ATOM 860 N N . SER A 1 117 ? -22.029 -6.760 22.410 1.00 88.88 117 SER A N 1
ATOM 861 C CA . SER A 1 117 ? -23.232 -7.555 22.121 1.00 88.88 117 SER A CA 1
ATOM 862 C C . SER A 1 117 ? -24.479 -7.017 22.833 1.00 88.88 117 SER A C 1
ATOM 864 O O . SER A 1 117 ? -25.598 -7.224 22.358 1.00 88.88 117 SER A O 1
ATOM 866 N N . ALA A 1 118 ? -24.286 -6.294 23.939 1.00 88.00 118 ALA A N 1
ATOM 867 C CA . ALA A 1 118 ? -25.319 -5.624 24.717 1.00 88.00 118 ALA A CA 1
ATOM 868 C C . ALA A 1 118 ? -24.826 -4.258 25.219 1.00 88.00 118 ALA A C 1
ATOM 870 O O . ALA A 1 118 ? -23.624 -4.009 25.313 1.00 88.00 118 ALA A O 1
ATOM 871 N N . ALA A 1 119 ? -25.762 -3.365 25.545 1.00 88.88 119 ALA A N 1
ATOM 872 C CA . ALA A 1 119 ? -25.432 -2.149 26.282 1.00 88.88 119 ALA A CA 1
ATOM 873 C C . ALA A 1 119 ? -24.990 -2.506 27.716 1.00 88.88 119 ALA A C 1
ATOM 875 O O . ALA A 1 119 ? -25.471 -3.509 28.252 1.00 88.88 119 ALA A O 1
ATOM 876 N N . PRO A 1 120 ? -24.103 -1.710 28.341 1.00 92.38 120 PRO A N 1
ATOM 877 C CA . PRO A 1 120 ? -23.780 -1.897 29.748 1.00 92.38 120 PRO A CA 1
ATOM 878 C C . PRO A 1 120 ? -25.027 -1.698 30.619 1.00 92.38 120 PRO A C 1
ATOM 880 O O . PRO A 1 120 ? -25.873 -0.848 30.326 1.00 92.38 120 PRO A O 1
ATOM 883 N N . ASP A 1 121 ? -25.136 -2.480 31.689 1.00 93.94 121 ASP A N 1
ATOM 884 C CA . ASP A 1 121 ? -26.171 -2.297 32.706 1.00 93.94 121 ASP A CA 1
ATOM 885 C C . ASP A 1 121 ? -25.908 -1.058 33.589 1.00 93.94 121 ASP A C 1
ATOM 887 O O . ASP A 1 121 ? -24.950 -0.306 33.392 1.00 93.94 121 ASP A O 1
ATOM 891 N N . ALA A 1 122 ? -26.756 -0.836 34.598 1.00 93.62 122 ALA A N 1
ATOM 892 C CA . ALA A 1 122 ? -26.620 0.292 35.523 1.00 93.62 122 ALA A CA 1
ATOM 893 C C . ALA A 1 122 ? -25.311 0.279 36.343 1.00 93.62 122 ALA A C 1
ATOM 895 O O . ALA A 1 122 ? -24.922 1.310 36.896 1.00 93.62 122 ALA A O 1
ATOM 896 N N . HIS A 1 123 ? -24.627 -0.864 36.429 1.00 94.62 123 HIS A N 1
ATOM 897 C CA . HIS A 1 123 ? -23.338 -1.016 37.103 1.00 94.62 123 HIS A CA 1
ATOM 898 C C . HIS A 1 123 ? -22.147 -0.913 36.139 1.00 94.62 123 HIS A C 1
ATOM 900 O O . HIS A 1 123 ? -21.001 -0.844 36.593 1.00 94.62 123 HIS A O 1
ATOM 906 N N . GLY A 1 124 ? -22.412 -0.835 34.833 1.00 93.06 124 GLY A N 1
ATOM 907 C CA . GLY A 1 124 ? -21.407 -0.752 33.783 1.00 93.06 124 GLY A CA 1
ATOM 908 C C . GLY A 1 124 ? -20.964 -2.101 33.223 1.00 93.06 124 GLY A C 1
ATOM 909 O O . GLY A 1 124 ? -19.974 -2.157 32.494 1.00 93.06 124 GLY A O 1
ATOM 910 N N . VAL A 1 125 ? -21.666 -3.189 33.551 1.00 94.81 125 VAL A N 1
ATOM 911 C CA . VAL A 1 125 ? -21.326 -4.539 33.088 1.00 94.81 125 VAL A CA 1
ATOM 912 C C . VAL A 1 125 ? -21.989 -4.798 31.740 1.00 94.81 125 VAL A C 1
ATOM 914 O O . VAL A 1 125 ? -23.204 -4.663 31.590 1.00 94.81 125 VAL A O 1
ATOM 917 N N . VAL A 1 126 ? -21.193 -5.194 30.748 1.00 93.75 126 VAL A N 1
ATOM 918 C CA . VAL A 1 126 ? -21.708 -5.720 29.478 1.00 93.75 126 VAL A CA 1
ATOM 919 C C . VAL A 1 126 ? -21.981 -7.209 29.664 1.00 93.75 126 VAL A C 1
ATOM 921 O O . VAL A 1 126 ? -21.054 -8.002 29.811 1.00 93.75 126 VAL A O 1
ATOM 924 N N . HIS A 1 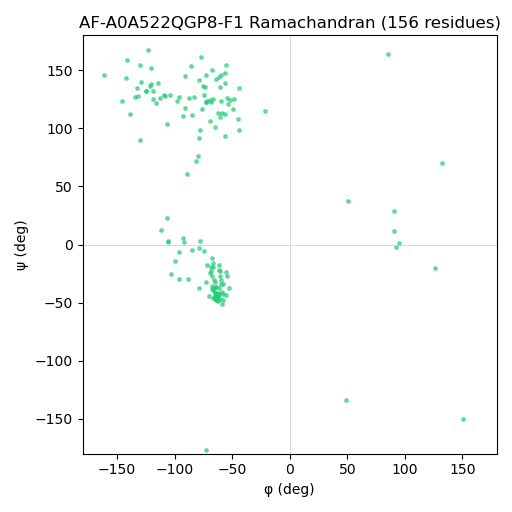127 ? -23.255 -7.600 29.648 1.00 93.44 127 HIS A N 1
ATOM 925 C CA . HIS A 1 127 ? -23.662 -9.008 29.717 1.00 93.44 127 HIS A CA 1
ATOM 926 C C . HIS A 1 127 ? -23.528 -9.667 28.341 1.00 93.44 127 HIS A C 1
ATOM 928 O O . HIS A 1 127 ? -24.504 -9.835 27.609 1.00 93.44 127 HIS A O 1
ATOM 934 N N . GLY A 1 12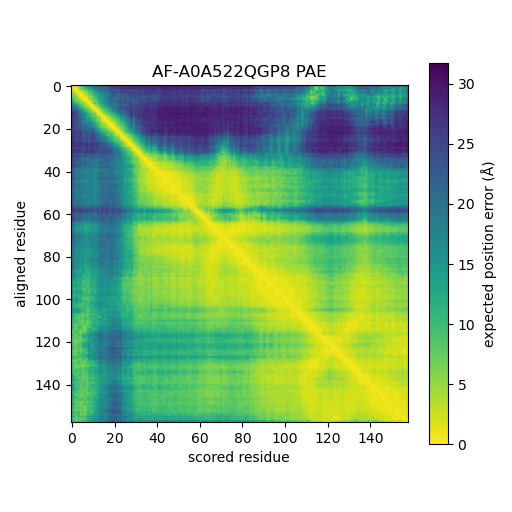8 ? -22.286 -9.977 27.971 1.00 90.50 128 GLY A N 1
ATOM 935 C CA . GLY A 1 128 ? -21.921 -10.645 26.727 1.00 90.50 128 GLY A CA 1
ATOM 936 C C . GLY A 1 128 ? -20.533 -10.237 26.239 1.00 90.50 128 GLY A C 1
ATOM 937 O O . GLY A 1 128 ? -19.659 -9.902 27.036 1.00 90.50 128 GLY A O 1
ATOM 938 N N . ASP A 1 129 ? -20.339 -10.261 24.925 1.00 92.88 129 ASP A N 1
ATOM 939 C CA . ASP A 1 129 ? -19.027 -10.083 24.318 1.00 92.88 129 ASP A CA 1
ATOM 940 C C . ASP A 1 129 ? -18.723 -8.620 23.999 1.00 92.88 129 ASP A C 1
ATOM 942 O O . ASP A 1 129 ? -19.573 -7.845 23.541 1.00 92.88 129 ASP A O 1
ATOM 946 N N . LEU A 1 130 ? -17.446 -8.286 24.151 1.00 90.94 130 LEU A N 1
ATOM 947 C CA . LEU A 1 130 ? -16.830 -7.089 23.610 1.00 90.94 130 LEU A CA 1
ATOM 948 C C . LEU A 1 130 ? -15.818 -7.509 22.537 1.00 90.94 1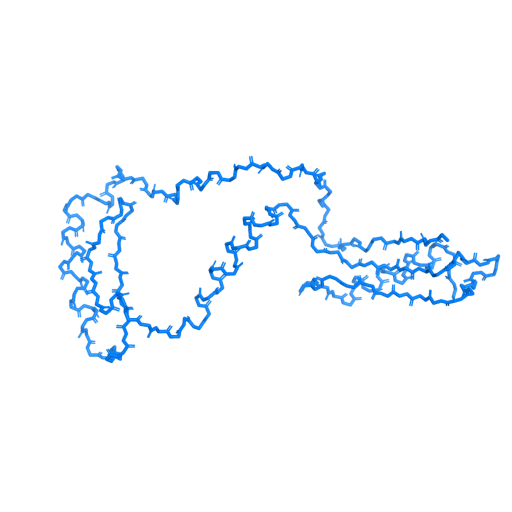30 LEU A C 1
ATOM 950 O O . LEU A 1 130 ? -14.922 -8.307 22.802 1.00 90.94 130 LEU A O 1
ATOM 954 N N . ALA A 1 131 ? -15.934 -6.954 21.334 1.00 92.00 131 ALA A N 1
ATOM 955 C CA . ALA A 1 131 ? -15.101 -7.320 20.194 1.00 92.00 131 ALA A CA 1
ATOM 956 C C . ALA A 1 131 ? -14.393 -6.106 19.583 1.00 92.00 131 ALA A C 1
ATOM 958 O O . ALA A 1 131 ? -15.023 -5.095 19.265 1.00 92.00 131 ALA A O 1
ATOM 959 N N . LEU A 1 132 ? -13.086 -6.245 19.347 1.00 92.06 132 LEU A N 1
ATOM 960 C CA . LEU A 1 132 ? -12.306 -5.339 18.508 1.00 92.06 132 LEU A CA 1
ATOM 961 C C . LEU A 1 132 ? -12.279 -5.884 17.074 1.00 92.06 132 LEU A C 1
ATOM 963 O O . LEU A 1 132 ? -11.656 -6.905 16.796 1.00 92.06 132 LEU A O 1
ATOM 967 N N . VAL A 1 133 ? -12.949 -5.198 16.155 1.00 94.00 133 VAL A N 1
ATOM 968 C CA . VAL A 1 133 ? -13.075 -5.605 14.752 1.00 94.00 133 VAL A CA 1
ATOM 969 C C . VAL A 1 133 ? -12.200 -4.713 13.880 1.00 94.00 133 VAL A C 1
ATOM 971 O O . VAL A 1 133 ? -12.555 -3.566 13.597 1.00 94.00 133 VAL A O 1
ATOM 974 N N . GLY A 1 134 ? -11.055 -5.244 13.454 1.00 92.25 134 GLY A N 1
ATOM 975 C CA . GLY A 1 134 ? -10.143 -4.587 12.518 1.00 92.25 134 GLY A CA 1
ATOM 976 C C . GLY A 1 134 ? -10.515 -4.828 11.053 1.00 92.25 134 GLY A C 1
ATOM 977 O O . GLY A 1 134 ? -11.107 -5.847 10.708 1.00 92.25 134 GLY A O 1
ATOM 978 N N . SER A 1 135 ? -10.125 -3.896 10.182 1.00 91.94 135 SER A N 1
ATOM 979 C CA . SER A 1 135 ? -10.196 -4.045 8.714 1.00 91.94 135 SER A CA 1
ATOM 980 C C . SER A 1 135 ? -8.815 -4.126 8.048 1.00 91.94 135 SER A C 1
ATOM 982 O O . SER A 1 135 ? -8.716 -4.044 6.829 1.00 91.94 135 SER A O 1
ATOM 984 N N . GLY A 1 136 ? -7.753 -4.310 8.842 1.00 92.81 136 GLY A N 1
ATOM 985 C CA . GLY A 1 136 ? -6.372 -4.385 8.355 1.00 92.81 136 GLY A CA 1
ATOM 986 C C . GLY A 1 136 ? -5.651 -3.039 8.300 1.00 92.81 136 GLY A C 1
ATOM 987 O O . GLY A 1 136 ? -4.783 -2.868 7.453 1.00 92.81 136 GLY A O 1
ATOM 988 N N . ASP A 1 137 ? -6.009 -2.086 9.169 1.00 94.38 137 ASP A N 1
ATOM 989 C CA . ASP A 1 137 ? -5.317 -0.797 9.279 1.00 94.38 137 ASP A CA 1
ATOM 990 C C . ASP A 1 137 ? -3.833 -1.000 9.655 1.00 94.38 137 ASP A C 1
ATOM 992 O O . ASP A 1 137 ? -3.552 -1.393 10.791 1.00 94.38 137 ASP A O 1
ATOM 996 N N . PRO A 1 138 ? -2.877 -0.737 8.740 1.00 91.25 138 PRO A N 1
ATOM 997 C CA . PRO A 1 138 ? -1.456 -0.948 8.998 1.00 91.25 138 PRO A CA 1
ATOM 998 C C . PRO A 1 138 ? -0.864 0.120 9.929 1.00 91.25 138 PRO A C 1
ATOM 1000 O O . PRO A 1 138 ? 0.312 0.026 10.274 1.00 91.25 138 PRO A O 1
ATOM 1003 N N . LEU A 1 139 ? -1.645 1.144 10.300 1.00 93.75 139 LEU A N 1
ATOM 1004 C CA . LEU A 1 139 ? -1.241 2.230 11.191 1.00 93.75 139 LEU A CA 1
ATOM 1005 C C . LEU A 1 139 ? -1.857 2.122 12.592 1.00 93.75 139 LEU A C 1
ATOM 1007 O O . LEU A 1 139 ? -1.632 3.016 13.403 1.00 93.75 139 LEU A O 1
ATOM 1011 N N . LEU A 1 140 ? -2.627 1.066 12.887 1.00 93.12 140 LEU A N 1
ATOM 1012 C CA . LEU A 1 140 ? -3.202 0.854 14.215 1.00 93.12 140 LEU A CA 1
ATOM 1013 C C . LEU A 1 140 ? -2.094 0.737 15.271 1.00 93.12 140 LEU A C 1
ATOM 1015 O O . LEU A 1 140 ? -1.241 -0.148 15.180 1.00 93.12 140 LEU A O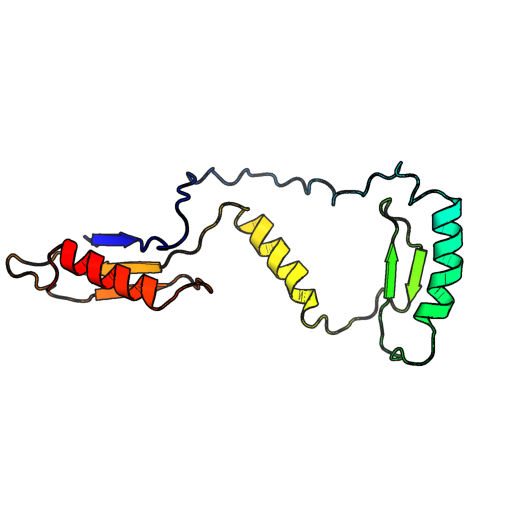 1
ATOM 1019 N N . ALA A 1 141 ? -2.144 1.592 16.292 1.00 93.25 141 ALA A N 1
ATOM 1020 C CA . ALA A 1 141 ? -1.137 1.642 17.346 1.00 93.25 141 ALA A CA 1
ATOM 1021 C C . ALA A 1 141 ? -1.730 1.440 18.752 1.00 93.25 141 ALA A C 1
ATOM 1023 O O . ALA A 1 141 ? -2.943 1.508 18.972 1.00 93.25 141 ALA A O 1
ATOM 1024 N N . SER A 1 142 ? -0.860 1.206 19.737 1.00 94.12 142 SER A N 1
ATOM 1025 C CA . SER A 1 142 ? -1.250 1.005 21.141 1.00 94.12 142 SER A CA 1
ATOM 1026 C C . SER A 1 142 ? -1.998 2.208 21.731 1.00 94.12 142 SER A C 1
ATOM 1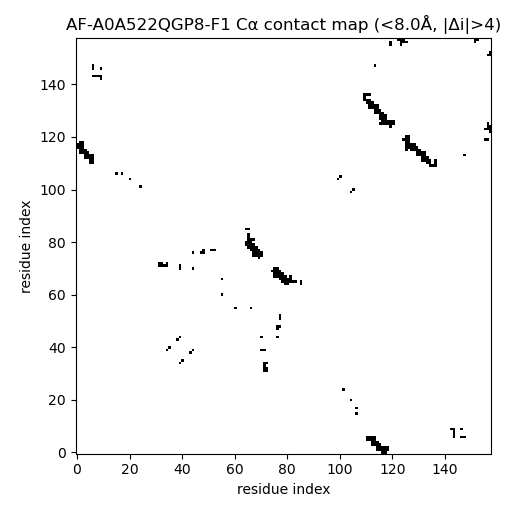028 O O . SER A 1 142 ? -2.864 2.049 22.595 1.00 94.12 142 SER A O 1
ATOM 1030 N N . GLU A 1 143 ? -1.705 3.419 21.257 1.00 93.00 143 GLU A N 1
ATOM 1031 C CA . GLU A 1 143 ? -2.394 4.643 21.664 1.00 93.00 143 GLU A CA 1
ATOM 1032 C C . GLU A 1 143 ? -3.852 4.665 21.192 1.00 93.00 143 GLU A C 1
ATOM 1034 O O . GLU A 1 143 ? -4.724 5.119 21.936 1.00 93.00 143 GLU A O 1
ATOM 1039 N N . ASP A 1 144 ? -4.143 4.128 20.003 1.00 90.69 144 ASP A N 1
ATOM 1040 C CA . ASP A 1 144 ? -5.515 4.015 19.500 1.00 90.69 144 ASP A CA 1
ATOM 1041 C C . ASP A 1 144 ? -6.321 3.020 20.344 1.00 90.69 144 ASP A C 1
ATOM 1043 O O . ASP A 1 144 ? -7.482 3.274 20.666 1.00 90.69 144 ASP A O 1
ATOM 1047 N N . LEU A 1 145 ? -5.693 1.919 20.774 1.00 91.75 145 LEU A N 1
ATOM 1048 C CA . LEU A 1 145 ? -6.305 0.951 21.693 1.00 91.75 145 LEU A CA 1
ATOM 1049 C C . LEU A 1 145 ? -6.533 1.547 23.088 1.00 91.75 145 LEU A C 1
ATOM 1051 O O . LEU A 1 145 ? -7.567 1.313 23.713 1.00 91.75 145 LEU A O 1
ATOM 1055 N N . SER A 1 146 ? -5.606 2.372 23.571 1.00 92.25 146 SER A N 1
ATOM 1056 C CA . SER A 1 146 ? -5.779 3.083 24.843 1.00 92.25 146 SER A CA 1
ATOM 1057 C C . SER A 1 146 ? -6.939 4.083 24.764 1.00 92.25 146 SER A C 1
ATOM 1059 O O . SER A 1 146 ? -7.773 4.151 25.670 1.00 92.25 146 SER A O 1
ATOM 1061 N N . ALA A 1 147 ? -7.052 4.814 23.650 1.00 89.31 147 ALA A N 1
ATOM 1062 C CA . ALA A 1 147 ? -8.181 5.701 23.388 1.00 89.31 147 ALA A CA 1
ATOM 1063 C C . ALA A 1 147 ? -9.508 4.928 23.265 1.00 89.31 147 ALA A C 1
ATOM 1065 O O . ALA A 1 147 ? -10.536 5.394 23.759 1.00 89.31 147 ALA A O 1
ATOM 1066 N N . ALA A 1 148 ? -9.483 3.730 22.673 1.00 87.81 148 ALA A N 1
ATOM 1067 C CA . ALA A 1 148 ? -10.621 2.815 22.600 1.00 87.81 148 ALA A CA 1
ATOM 1068 C C . ALA A 1 148 ? -11.144 2.425 23.987 1.00 87.81 148 ALA A C 1
ATOM 1070 O O . ALA A 1 148 ? -12.335 2.566 24.270 1.00 87.81 148 ALA A O 1
ATOM 1071 N N . ALA A 1 149 ? -10.245 1.983 24.868 1.00 90.56 149 ALA A N 1
ATOM 1072 C CA . ALA A 1 149 ? -10.583 1.607 26.236 1.00 90.56 149 ALA A CA 1
ATOM 1073 C C . ALA A 1 149 ? -11.129 2.805 27.030 1.00 90.56 149 ALA A C 1
ATOM 1075 O O . ALA A 1 149 ? -12.137 2.693 27.729 1.00 90.56 149 ALA A O 1
ATOM 1076 N N . ALA A 1 150 ? -10.522 3.985 26.868 1.00 90.62 150 ALA A N 1
ATOM 1077 C CA . ALA A 1 150 ? -11.025 5.214 27.475 1.00 90.62 150 ALA A CA 1
ATOM 1078 C C . ALA A 1 150 ? -12.436 5.579 26.973 1.00 90.62 150 ALA A C 1
ATOM 1080 O O . ALA A 1 150 ? -13.270 6.036 27.758 1.00 90.62 150 ALA A O 1
ATOM 1081 N N . ALA A 1 151 ? -12.729 5.351 25.688 1.00 87.25 151 ALA A N 1
ATOM 1082 C CA . ALA A 1 151 ? -14.053 5.578 25.117 1.00 87.25 151 ALA A CA 1
ATOM 1083 C C . ALA A 1 151 ? -15.110 4.624 25.697 1.00 87.25 151 ALA A C 1
ATOM 1085 O O . ALA A 1 151 ? -16.204 5.086 26.019 1.00 87.25 151 ALA A O 1
ATOM 1086 N N . LEU A 1 152 ? -14.785 3.342 25.910 1.00 89.69 152 LEU A N 1
ATOM 1087 C CA . LEU A 1 152 ? -15.679 2.401 26.604 1.00 89.69 152 LEU A CA 1
ATOM 1088 C C . LEU A 1 152 ? -15.979 2.838 28.028 1.00 89.69 152 LEU A C 1
ATOM 1090 O O . LEU A 1 152 ? -17.141 2.885 28.429 1.00 89.69 152 LEU A O 1
ATOM 1094 N N . LYS A 1 153 ? -14.935 3.223 28.767 1.00 91.44 153 LYS A N 1
ATOM 1095 C CA . LYS A 1 153 ? -15.089 3.723 30.131 1.00 91.44 153 LYS A CA 1
ATOM 1096 C C . LYS A 1 153 ? -16.005 4.943 30.177 1.00 91.44 153 LYS A C 1
ATOM 1098 O O . LYS A 1 153 ? -16.887 5.033 31.025 1.00 91.44 153 LYS A O 1
ATOM 1103 N N . LYS A 1 154 ? -15.842 5.870 29.228 1.00 89.19 154 LYS A N 1
ATOM 1104 C CA . LYS A 1 154 ? -16.720 7.040 29.078 1.00 89.19 154 LYS A CA 1
ATOM 1105 C C . LYS A 1 154 ? -18.153 6.658 28.683 1.00 89.19 154 LYS A C 1
ATOM 1107 O O . LYS A 1 154 ? -19.082 7.365 29.057 1.00 89.19 154 LYS A O 1
ATOM 1112 N N . ALA A 1 155 ? -18.332 5.561 27.951 1.00 86.25 155 ALA A N 1
ATOM 1113 C CA . ALA A 1 155 ? -19.635 5.004 27.594 1.00 86.25 155 ALA A CA 1
ATOM 1114 C C . ALA A 1 155 ? -20.303 4.212 28.737 1.00 86.25 155 ALA A C 1
ATOM 1116 O O . ALA A 1 155 ? -21.386 3.669 28.539 1.00 86.25 155 ALA A O 1
ATOM 1117 N N . GLY A 1 156 ? -19.685 4.161 29.922 1.00 90.19 156 GLY A N 1
ATOM 1118 C CA . GLY A 1 156 ? -20.246 3.533 31.116 1.00 90.19 156 GLY A CA 1
ATOM 1119 C C . GLY A 1 156 ? -19.805 2.091 31.342 1.00 90.19 156 GLY A C 1
ATOM 1120 O O . GLY A 1 156 ? -20.224 1.507 32.330 1.00 90.19 156 GLY A O 1
ATOM 1121 N N . VAL A 1 157 ? -18.951 1.528 30.483 1.00 91.31 157 VAL A N 1
ATOM 1122 C CA . VAL A 1 157 ? -18.398 0.178 30.675 1.00 91.31 157 VAL A CA 1
ATOM 1123 C C . VAL A 1 157 ? -17.319 0.205 31.768 1.00 91.31 157 VAL A C 1
ATOM 1125 O O . VAL A 1 157 ? -16.497 1.127 31.787 1.00 91.31 157 VAL A O 1
ATOM 1128 N N . ARG A 1 158 ? -17.312 -0.775 32.680 1.00 89.56 158 ARG A N 1
ATOM 1129 C CA . ARG A 1 158 ? -16.378 -0.855 33.819 1.00 89.56 158 ARG A CA 1
ATOM 1130 C C . ARG A 1 158 ? -15.459 -2.065 33.793 1.00 89.56 158 ARG A C 1
ATOM 1132 O O . ARG A 1 158 ? -15.916 -3.145 33.370 1.00 89.56 158 ARG A O 1
#

Solvent-accessible surface area (backbone atoms only — not comparable to full-atom values): 10044 Å² total; per-residue (Å²): 116,76,55,73,48,74,58,70,66,87,87,61,96,73,91,72,81,88,70,79,82,72,90,73,79,68,76,70,67,72,82,54,48,64,70,84,41,74,82,60,31,72,67,47,51,53,52,47,41,68,54,46,58,60,63,73,65,38,92,83,65,63,90,92,52,66,42,76,42,64,45,58,81,66,51,74,60,47,75,38,55,71,87,59,92,71,87,62,66,76,61,48,51,56,60,54,49,50,51,48,40,75,72,59,41,90,82,59,76,72,54,41,33,43,38,27,63,34,71,52,48,99,86,8,50,53,82,66,56,77,45,82,47,72,66,75,53,92,78,76,48,73,66,48,54,51,51,45,55,52,50,40,46,74,73,45,40,111

Sequence (158 aa):
MLVGFALRHVRHRHAVPARPAAAGFALAPYVRGNVSDPRWSPAALSQARALIAPLANAGGMPRKSGIVVMAPNGQVLYERNASALLVPASTMKLLVGSAAFFGLGDGYRLHTRLLASAAPDAHGVVHGDLALVGSGDPLLASEDLSAAAAALKKAGVR

Radius of gyration: 26.25 Å; Cα contacts (8 Å, |Δi|>4): 150; chains: 1; bounding box: 58×34×67 Å

Mean predicted aligned error: 11.12 Å

Nearest PDB structures (foldseek):
  3av3-assembly1_A  TM=2.037E-01  e=9.799E+00  Geobacillus kaustophilus HTA426